Protein AF-A0A939I3Q9-F1 (afdb_monomer_lite)

pLDDT: mean 94.68, std 5.54, range [62.0, 98.38]

Structure (mmCIF, N/CA/C/O backbone):
data_AF-A0A939I3Q9-F1
#
_entry.id   AF-A0A939I3Q9-F1
#
loop_
_atom_site.group_PDB
_atom_site.id
_atom_site.type_symbol
_atom_site.label_atom_id
_atom_site.label_alt_id
_atom_site.label_comp_id
_atom_site.label_asym_id
_atom_site.label_entity_id
_atom_site.label_seq_id
_atom_site.pdbx_PDB_ins_code
_atom_site.Cartn_x
_atom_site.Cartn_y
_atom_site.Cartn_z
_atom_site.occupancy
_atom_site.B_iso_or_equiv
_atom_site.auth_seq_id
_atom_site.auth_comp_id
_atom_site.auth_asym_id
_atom_site.auth_atom_id
_atom_site.pdbx_PDB_model_num
ATOM 1 N N . MET A 1 1 ? 11.561 4.340 -6.835 1.00 86.31 1 MET A N 1
ATOM 2 C CA . MET A 1 1 ? 10.906 3.466 -5.836 1.00 86.31 1 MET A CA 1
ATOM 3 C C . MET A 1 1 ? 11.386 3.848 -4.453 1.00 86.31 1 MET A C 1
ATOM 5 O O . MET A 1 1 ? 12.591 3.911 -4.261 1.00 86.31 1 MET A O 1
ATOM 9 N N . ILE A 1 2 ? 10.476 4.147 -3.524 1.00 91.19 2 ILE A N 1
ATOM 10 C CA . ILE A 1 2 ? 10.845 4.460 -2.137 1.00 91.19 2 ILE A CA 1
ATOM 11 C C . ILE A 1 2 ? 11.247 3.146 -1.443 1.00 91.19 2 ILE A C 1
ATOM 13 O O . ILE A 1 2 ? 10.468 2.195 -1.505 1.00 91.19 2 ILE A O 1
ATOM 17 N N . PRO A 1 3 ? 12.419 3.044 -0.792 1.00 93.56 3 PRO A N 1
ATOM 18 C CA . PRO A 1 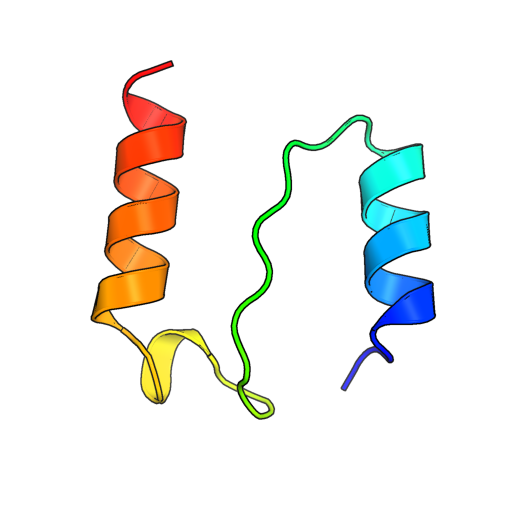3 ? 12.815 1.824 -0.088 1.00 93.56 3 PRO A CA 1
ATOM 19 C C . PRO A 1 3 ? 11.852 1.467 1.060 1.00 93.56 3 PRO A C 1
ATOM 21 O O . PRO A 1 3 ? 11.377 2.382 1.738 1.00 93.56 3 PRO A O 1
ATOM 24 N N . PRO A 1 4 ? 11.608 0.174 1.354 1.00 93.94 4 PRO A N 1
ATOM 25 C CA . PRO A 1 4 ? 10.684 -0.233 2.418 1.00 93.94 4 PRO A CA 1
ATOM 26 C C . PRO A 1 4 ? 10.950 0.406 3.795 1.00 93.94 4 PRO A C 1
ATOM 28 O O . PRO A 1 4 ? 9.992 0.880 4.406 1.00 93.94 4 PRO A O 1
ATOM 31 N N . PRO A 1 5 ? 12.206 0.543 4.280 1.00 96.75 5 PRO A N 1
ATOM 32 C CA . PRO A 1 5 ? 12.457 1.219 5.558 1.00 96.75 5 PRO A CA 1
ATOM 33 C C . PRO A 1 5 ? 11.999 2.684 5.570 1.00 96.75 5 PRO A C 1
ATOM 35 O O . PRO A 1 5 ? 11.450 3.156 6.562 1.00 96.75 5 PRO A O 1
ATOM 38 N N . ALA A 1 6 ? 12.166 3.395 4.450 1.00 97.38 6 ALA A N 1
ATOM 39 C CA . ALA A 1 6 ? 11.714 4.776 4.322 1.00 97.38 6 ALA A CA 1
ATOM 40 C C . ALA A 1 6 ? 10.180 4.874 4.246 1.00 97.38 6 ALA A C 1
ATOM 42 O O . ALA A 1 6 ? 9.608 5.787 4.835 1.00 97.38 6 ALA A O 1
ATOM 43 N N . GLN A 1 7 ? 9.506 3.922 3.583 1.00 96.12 7 GLN A N 1
ATOM 44 C CA . GLN A 1 7 ? 8.037 3.830 3.585 1.00 96.12 7 GLN A CA 1
ATOM 45 C C . GLN A 1 7 ? 7.481 3.668 5.007 1.00 96.12 7 GLN A C 1
ATOM 47 O O . GLN A 1 7 ? 6.593 4.424 5.399 1.00 96.12 7 GLN A O 1
ATOM 52 N N . ARG A 1 8 ? 8.057 2.755 5.803 1.00 97.25 8 ARG A N 1
ATOM 53 C CA . ARG A 1 8 ? 7.663 2.527 7.205 1.00 97.25 8 ARG A CA 1
ATOM 54 C C . ARG A 1 8 ? 7.834 3.781 8.064 1.00 97.25 8 ARG A C 1
ATOM 56 O O . ARG A 1 8 ? 6.891 4.178 8.739 1.00 97.25 8 ARG A O 1
ATOM 63 N N . ALA A 1 9 ? 8.985 4.451 7.974 1.00 98.31 9 ALA A N 1
ATOM 64 C CA . ALA A 1 9 ? 9.245 5.679 8.731 1.00 98.31 9 ALA A CA 1
ATOM 65 C C . ALA A 1 9 ? 8.278 6.822 8.366 1.00 98.31 9 ALA A C 1
ATOM 67 O O . ALA A 1 9 ? 7.867 7.599 9.226 1.00 98.31 9 ALA A O 1
ATOM 68 N N . MET A 1 10 ? 7.891 6.946 7.091 1.00 98.19 10 MET A N 1
ATOM 69 C CA . MET A 1 10 ? 6.879 7.927 6.684 1.00 98.19 10 MET A CA 1
ATOM 70 C C . MET A 1 10 ? 5.490 7.584 7.226 1.00 98.19 10 MET A C 1
ATOM 72 O O . MET A 1 10 ? 4.794 8.486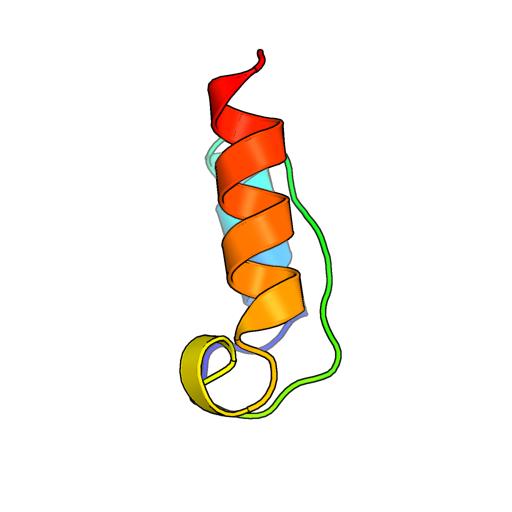 7.688 1.00 98.19 10 MET A O 1
ATOM 76 N N . ALA A 1 11 ? 5.100 6.308 7.200 1.00 97.94 11 ALA A N 1
ATOM 77 C CA . ALA A 1 11 ? 3.813 5.868 7.729 1.00 97.94 11 ALA A CA 1
ATOM 78 C C . ALA A 1 11 ? 3.709 6.060 9.250 1.00 97.94 11 ALA A C 1
ATOM 80 O O . ALA A 1 11 ? 2.692 6.554 9.732 1.00 97.94 11 ALA A O 1
ATOM 81 N N . GLU A 1 12 ? 4.779 5.749 9.987 1.00 98.19 12 GLU A N 1
ATOM 82 C CA . GLU A 1 12 ? 4.873 5.975 11.433 1.00 98.19 12 GLU A CA 1
ATOM 83 C C . GLU A 1 12 ? 4.689 7.457 11.776 1.00 98.19 12 GLU A C 1
ATOM 85 O O . GLU A 1 12 ? 3.840 7.808 12.592 1.00 98.19 12 GLU A O 1
ATOM 90 N N . ARG A 1 13 ? 5.411 8.347 11.083 1.00 98.38 13 ARG A N 1
ATOM 91 C CA . ARG A 1 13 ? 5.274 9.803 11.262 1.00 98.38 13 ARG A CA 1
ATOM 92 C C . ARG A 1 13 ? 3.862 10.315 10.982 1.00 98.38 13 ARG A C 1
ATOM 94 O O . ARG A 1 13 ? 3.469 11.326 11.555 1.00 98.38 13 ARG A O 1
ATOM 101 N N . ALA A 1 14 ? 3.131 9.657 10.086 1.00 98.12 14 ALA A N 1
ATOM 102 C CA . ALA A 1 14 ? 1.760 10.010 9.737 1.00 98.12 14 ALA A CA 1
ATOM 103 C C . ALA A 1 14 ? 0.707 9.379 10.670 1.00 98.12 14 ALA A C 1
ATOM 105 O O . ALA A 1 14 ? -0.472 9.688 10.523 1.00 98.12 14 ALA A O 1
ATOM 106 N N . GLY A 1 15 ? 1.096 8.486 11.591 1.00 97.50 15 GLY A N 1
ATOM 107 C CA . GLY A 1 15 ? 0.151 7.700 12.393 1.00 97.50 15 GLY A CA 1
ATOM 108 C C . GLY A 1 15 ? -0.741 6.783 11.546 1.00 97.50 15 GLY A C 1
ATOM 109 O O . GLY A 1 15 ? -1.873 6.496 11.928 1.00 97.50 15 GLY A O 1
ATOM 110 N N . ALA A 1 16 ? -0.266 6.364 10.369 1.00 96.88 16 ALA A N 1
ATOM 111 C CA . ALA A 1 16 ? -1.066 5.623 9.402 1.00 96.88 16 ALA A CA 1
ATOM 112 C C . ALA A 1 16 ? -1.160 4.127 9.744 1.00 96.88 16 ALA A C 1
ATOM 114 O O . ALA A 1 16 ? -0.174 3.496 10.135 1.00 96.88 16 ALA A O 1
ATOM 115 N N . ARG A 1 17 ? -2.328 3.520 9.490 1.00 94.19 17 ARG A N 1
ATOM 116 C CA . ARG A 1 17 ? -2.459 2.058 9.404 1.00 94.19 17 ARG A CA 1
ATOM 117 C C . ARG A 1 17 ? -1.796 1.575 8.113 1.00 94.19 17 ARG A C 1
ATOM 119 O O . ARG A 1 17 ? -2.018 2.151 7.051 1.00 94.19 17 ARG A O 1
ATOM 126 N N . THR A 1 18 ? -0.998 0.514 8.198 1.00 94.38 18 THR A N 1
ATOM 127 C CA . THR A 1 18 ? -0.226 -0.012 7.061 1.00 94.38 18 THR A CA 1
ATOM 128 C C . THR A 1 18 ? -0.535 -1.479 6.773 1.00 94.38 18 THR A C 1
ATOM 130 O O . THR A 1 18 ? -0.915 -2.234 7.667 1.00 94.38 18 THR A O 1
ATOM 133 N N . ALA A 1 19 ? -0.360 -1.866 5.508 1.00 93.88 19 ALA A N 1
ATOM 134 C CA . ALA A 1 19 ? -0.317 -3.243 5.025 1.00 93.88 19 ALA A CA 1
ATOM 135 C C . ALA A 1 19 ? 0.880 -3.383 4.068 1.00 93.88 19 ALA A C 1
ATOM 137 O O . ALA A 1 19 ? 1.197 -2.441 3.339 1.00 93.88 19 ALA A O 1
ATOM 138 N N . GLU A 1 20 ? 1.559 -4.533 4.075 1.00 94.44 20 GLU A N 1
ATOM 139 C CA . GLU A 1 20 ? 2.714 -4.788 3.204 1.00 94.44 20 GLU A CA 1
ATOM 140 C C . GLU A 1 20 ? 2.358 -5.785 2.101 1.00 94.44 20 GLU A C 1
ATOM 142 O O . GLU A 1 20 ? 1.900 -6.890 2.380 1.00 94.44 20 GLU A O 1
ATOM 147 N N . VAL A 1 21 ? 2.617 -5.398 0.849 1.00 94.19 21 VAL A N 1
ATOM 148 C CA . VAL A 1 21 ? 2.373 -6.217 -0.345 1.00 94.19 21 VAL A CA 1
ATOM 149 C C . VAL A 1 21 ? 3.694 -6.408 -1.100 1.00 94.19 21 VAL A C 1
ATOM 151 O O . VAL A 1 21 ? 4.313 -5.412 -1.492 1.00 94.19 21 VAL A O 1
ATOM 154 N N . PRO A 1 22 ? 4.154 -7.651 -1.344 1.00 91.62 22 PRO A N 1
ATOM 155 C CA . PRO A 1 22 ? 5.359 -7.909 -2.130 1.00 91.62 22 PRO A CA 1
ATOM 156 C C . PRO A 1 22 ? 5.139 -7.554 -3.611 1.00 91.62 22 PRO A C 1
ATOM 158 O O . PRO A 1 22 ? 4.673 -8.370 -4.410 1.00 91.62 22 PRO A O 1
ATOM 161 N N . ALA A 1 23 ? 5.475 -6.320 -3.994 1.00 91.94 23 ALA A N 1
ATOM 162 C CA . ALA A 1 23 ? 5.295 -5.808 -5.350 1.00 91.94 23 ALA A CA 1
ATOM 163 C C . ALA A 1 23 ? 6.427 -4.867 -5.797 1.00 91.94 23 ALA A C 1
ATOM 165 O O . ALA A 1 23 ? 7.198 -4.340 -4.996 1.00 91.94 23 ALA A O 1
ATOM 166 N N . GLY A 1 24 ? 6.520 -4.674 -7.117 1.00 89.12 24 GLY A N 1
ATOM 167 C CA . GLY A 1 24 ? 7.408 -3.699 -7.752 1.00 89.12 24 GLY A CA 1
ATOM 168 C C . GLY A 1 24 ? 6.840 -2.277 -7.719 1.00 89.12 24 GLY A C 1
ATOM 169 O O . GLY A 1 24 ? 6.179 -1.873 -6.769 1.00 89.12 24 GLY A O 1
ATOM 170 N N . HIS A 1 25 ? 7.096 -1.490 -8.769 1.00 92.06 25 HIS A N 1
ATOM 171 C CA . HIS A 1 25 ? 6.765 -0.061 -8.749 1.00 92.06 25 H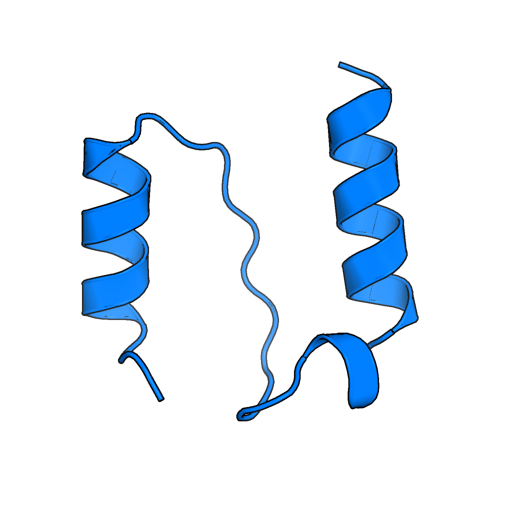IS A CA 1
ATOM 172 C C . HIS A 1 25 ? 5.269 0.262 -8.713 1.00 92.06 25 HIS A C 1
ATOM 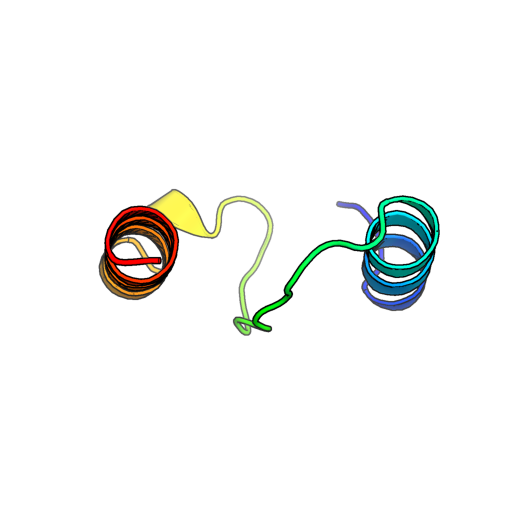174 O O . HIS A 1 25 ? 4.862 1.196 -8.026 1.00 92.06 25 HIS A O 1
ATOM 180 N N . ALA A 1 26 ? 4.459 -0.512 -9.429 1.00 94.50 26 ALA A N 1
ATOM 181 C CA . ALA A 1 26 ? 3.043 -0.235 -9.624 1.00 94.50 26 ALA A CA 1
ATOM 182 C C . ALA A 1 26 ? 2.182 -1.346 -9.008 1.00 94.50 26 ALA A C 1
ATOM 184 O O . ALA A 1 26 ? 1.630 -2.180 -9.721 1.00 94.50 26 ALA A O 1
ATOM 185 N N . VAL A 1 27 ? 2.075 -1.364 -7.674 1.00 94.12 27 VAL A N 1
ATOM 186 C CA . VAL A 1 27 ? 1.303 -2.387 -6.940 1.00 94.12 27 VAL A CA 1
ATOM 187 C C . VAL A 1 27 ? -0.170 -2.448 -7.362 1.00 94.12 27 VAL A C 1
ATOM 189 O O . VAL A 1 27 ? -0.706 -3.534 -7.506 1.00 94.12 27 VAL A O 1
ATOM 192 N N . HIS A 1 28 ? -0.804 -1.315 -7.674 1.00 94.56 28 HIS A N 1
ATOM 193 C CA . HIS A 1 28 ? -2.198 -1.271 -8.142 1.00 94.56 28 HIS A CA 1
ATOM 194 C C . HIS A 1 28 ? -2.397 -1.869 -9.547 1.00 94.56 28 HIS A C 1
ATOM 196 O O . HIS A 1 28 ? -3.524 -2.153 -9.932 1.00 94.56 28 HIS A O 1
ATOM 202 N N . VAL A 1 29 ? -1.315 -2.061 -10.311 1.00 96.81 29 VAL A N 1
ATOM 203 C CA . VAL A 1 29 ? -1.344 -2.735 -11.618 1.00 96.81 29 VAL A CA 1
ATOM 204 C C . VAL A 1 29 ? -1.008 -4.216 -11.467 1.00 96.81 29 VAL A C 1
ATOM 206 O O . VAL A 1 29 ? -1.656 -5.055 -12.080 1.00 96.81 29 VAL A O 1
ATOM 209 N N . SER A 1 30 ? 0.008 -4.554 -10.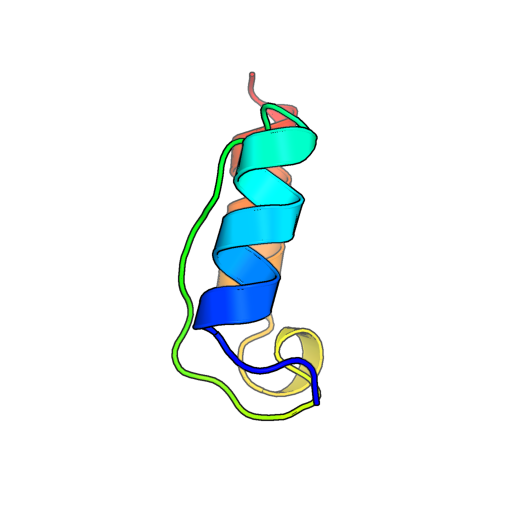666 1.00 97.25 30 SER A N 1
ATOM 210 C CA . SER A 1 30 ? 0.465 -5.941 -10.519 1.00 97.25 30 SER A CA 1
ATOM 211 C C . SER A 1 30 ? -0.338 -6.762 -9.510 1.00 97.25 30 SER A C 1
ATOM 213 O O . SER A 1 30 ? -0.365 -7.984 -9.627 1.00 97.25 30 SER A O 1
ATOM 215 N N . ARG A 1 31 ? -0.963 -6.110 -8.523 1.00 97.31 31 ARG A N 1
ATOM 216 C CA . ARG A 1 31 ? -1.790 -6.690 -7.452 1.00 97.31 31 ARG A CA 1
ATOM 217 C C . ARG A 1 31 ? -3.075 -5.859 -7.257 1.00 97.31 31 ARG A C 1
ATOM 219 O O . ARG A 1 31 ? -3.277 -5.282 -6.187 1.00 97.31 31 ARG A O 1
ATOM 226 N N . PRO A 1 32 ? -3.930 -5.745 -8.290 1.00 97.31 32 PRO A N 1
ATOM 227 C CA . PRO A 1 32 ? -5.113 -4.886 -8.241 1.00 97.31 32 PRO A CA 1
ATOM 228 C C . PRO A 1 32 ? -6.103 -5.300 -7.142 1.00 97.31 32 PRO A C 1
ATOM 230 O O . PRO A 1 32 ? -6.639 -4.430 -6.459 1.00 97.31 32 PRO A O 1
ATOM 233 N N . ASP A 1 33 ? -6.287 -6.605 -6.920 1.00 97.44 33 ASP A N 1
ATOM 234 C CA . ASP A 1 33 ? -7.222 -7.120 -5.912 1.00 97.44 33 ASP A CA 1
ATOM 235 C C . ASP A 1 33 ? -6.776 -6.762 -4.487 1.00 97.44 33 ASP A C 1
ATOM 237 O O . ASP A 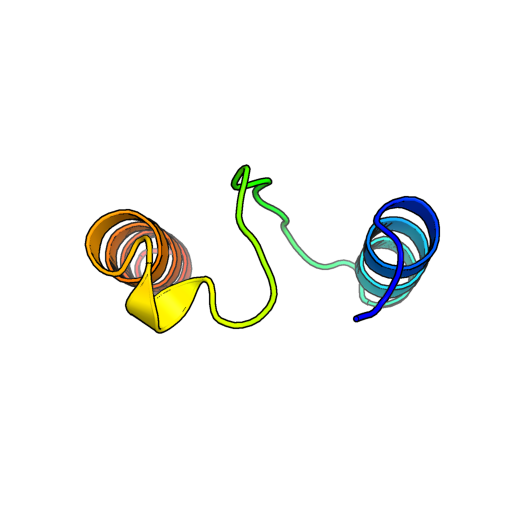1 33 ? -7.569 -6.239 -3.709 1.00 97.44 33 ASP A O 1
ATOM 241 N N . GLU A 1 34 ? -5.485 -6.928 -4.169 1.00 96.81 34 GLU A N 1
ATOM 242 C CA . GLU A 1 34 ? -4.930 -6.566 -2.854 1.00 96.81 34 GLU A CA 1
ATOM 243 C C . GLU A 1 34 ? -5.055 -5.057 -2.580 1.00 96.81 34 GLU A C 1
ATOM 245 O O . GLU A 1 34 ? -5.366 -4.643 -1.462 1.00 96.81 34 GLU A O 1
ATOM 250 N N . ALA A 1 35 ? -4.856 -4.220 -3.605 1.00 95.81 35 ALA A N 1
ATOM 251 C CA . ALA A 1 35 ? -5.046 -2.777 -3.488 1.00 95.81 35 ALA A CA 1
ATOM 252 C C . ALA A 1 35 ? -6.523 -2.406 -3.252 1.00 95.81 35 ALA A C 1
ATOM 254 O O . ALA A 1 35 ? -6.817 -1.567 -2.397 1.00 95.81 35 ALA A O 1
ATOM 255 N N . ALA A 1 36 ? -7.453 -3.035 -3.977 1.00 97.06 36 ALA A N 1
ATOM 256 C CA . ALA A 1 36 ? -8.887 -2.807 -3.814 1.00 97.06 36 ALA A CA 1
ATOM 257 C C . ALA A 1 36 ? -9.396 -3.285 -2.443 1.00 97.06 36 ALA A C 1
ATOM 259 O O . ALA A 1 36 ? -10.160 -2.573 -1.788 1.00 97.06 36 ALA A O 1
ATOM 260 N N . ASP A 1 37 ? -8.939 -4.451 -1.980 1.00 96.56 37 ASP A N 1
ATOM 261 C CA . ASP A 1 37 ? -9.251 -4.987 -0.654 1.00 96.56 37 ASP A CA 1
ATOM 262 C C . ASP A 1 37 ? -8.772 -4.055 0.461 1.00 96.56 37 ASP A C 1
ATOM 264 O O . ASP A 1 37 ? -9.521 -3.793 1.403 1.00 96.56 37 ASP A O 1
ATOM 268 N N . PHE A 1 38 ? -7.553 -3.517 0.346 1.00 95.38 38 PHE A N 1
ATOM 269 C CA . PHE A 1 38 ? -7.015 -2.571 1.322 1.00 95.38 38 PHE A CA 1
ATOM 270 C C . PHE A 1 38 ? -7.862 -1.293 1.413 1.00 95.38 38 PHE A C 1
ATOM 272 O O . PHE A 1 38 ? -8.166 -0.835 2.515 1.00 95.38 38 PHE A O 1
ATOM 279 N N . ILE A 1 39 ? -8.298 -0.743 0.272 1.00 95.94 39 ILE A N 1
ATOM 280 C CA . ILE A 1 39 ? -9.174 0.440 0.234 1.00 95.94 39 ILE A CA 1
ATOM 281 C C . ILE A 1 39 ? -10.536 0.134 0.864 1.00 95.94 39 ILE A C 1
ATOM 283 O O . ILE A 1 39 ? -11.032 0.939 1.649 1.00 95.94 39 ILE A O 1
ATOM 287 N N . ARG A 1 40 ? -11.134 -1.026 0.560 1.00 97.25 40 ARG A N 1
ATOM 288 C CA . ARG A 1 40 ? -12.421 -1.423 1.149 1.00 97.25 40 ARG A CA 1
ATOM 289 C C . ARG A 1 40 ? -12.325 -1.537 2.667 1.00 97.25 40 ARG A C 1
ATOM 291 O O . ARG A 1 40 ? -13.131 -0.937 3.365 1.00 97.25 40 ARG A O 1
ATOM 298 N N . GLN A 1 41 ? -11.296 -2.224 3.167 1.00 95.50 41 GLN A N 1
ATOM 299 C CA . GLN A 1 41 ? -11.043 -2.333 4.605 1.00 95.50 41 GLN A CA 1
ATOM 300 C C . GLN A 1 41 ? -10.881 -0.956 5.253 1.00 95.50 41 GLN A C 1
ATOM 302 O O . GLN A 1 41 ? -11.389 -0.735 6.343 1.00 95.50 41 GLN A O 1
ATOM 307 N N . ALA A 1 42 ? -10.192 -0.019 4.597 1.00 95.69 42 ALA A N 1
ATOM 308 C CA . ALA A 1 42 ? -10.030 1.335 5.115 1.00 95.69 42 ALA A CA 1
ATOM 309 C C . ALA A 1 42 ? -11.341 2.143 5.147 1.00 95.69 42 ALA A C 1
ATOM 311 O O . ALA A 1 42 ? -11.464 3.020 5.991 1.00 95.69 42 ALA A O 1
ATOM 312 N N . ALA A 1 43 ? -12.292 1.868 4.249 1.00 97.19 43 ALA A N 1
ATOM 313 C CA . ALA A 1 43 ? -13.576 2.569 4.170 1.00 97.19 43 ALA A CA 1
ATOM 314 C C . ALA A 1 43 ? -14.646 2.028 5.138 1.00 97.19 43 ALA A C 1
ATOM 316 O O . ALA A 1 43 ? -15.625 2.716 5.416 1.00 97.19 43 ALA A O 1
ATOM 317 N N . GLU A 1 44 ? -14.487 0.795 5.620 1.00 94.12 44 GLU A N 1
ATOM 318 C CA . GLU A 1 44 ? -15.391 0.154 6.587 1.00 94.12 44 GLU A CA 1
ATOM 319 C C . GLU A 1 44 ? -15.089 0.540 8.052 1.00 94.12 44 GLU A C 1
ATOM 321 O O . GLU A 1 44 ? -15.834 0.151 8.954 1.00 94.12 44 GLU A O 1
ATOM 326 N N . HIS A 1 45 ? -14.017 1.304 8.289 1.00 62.00 45 HIS A N 1
ATOM 327 C CA . HIS A 1 45 ? -13.588 1.823 9.593 1.00 62.00 45 HIS A CA 1
ATOM 328 C C . HIS A 1 45 ? -13.767 3.340 9.685 1.00 62.00 45 HIS A C 1
ATOM 330 O O . HIS A 1 45 ? -14.076 3.804 10.806 1.00 62.00 45 HIS A O 1
#

Foldseek 3Di:
DQDPVRVVVVCVVVVHDDDDDPDDDCCCVVPVPVVVVVVVVVVVD

Secondary structure (DSSP, 8-state):
---HHHHHHHHHHTT---------S-HHHHSHHHHHHHHHHHH--

Sequence (45 aa):
MIPPPAQRAMAERAGARTAEVPAGHAVHVSRPDEAADFIRQAAEH

Radius of gyration: 11.37 Å; chains: 1; bounding box: 28×18×24 Å